Protein AF-W2PVA3-F1 (afdb_monomer_lite)

pLDDT: mean 72.66, std 7.67, range [53.28, 83.62]

Foldseek 3Di:
DLVVDDPVVLVCLQPPVNVPPDHDCDHPVND

InterPro domains:
  IPR008701 Necrosis inducing protein [PF05630] (1-30)

Structure (mmCIF, N/CA/C/O backbon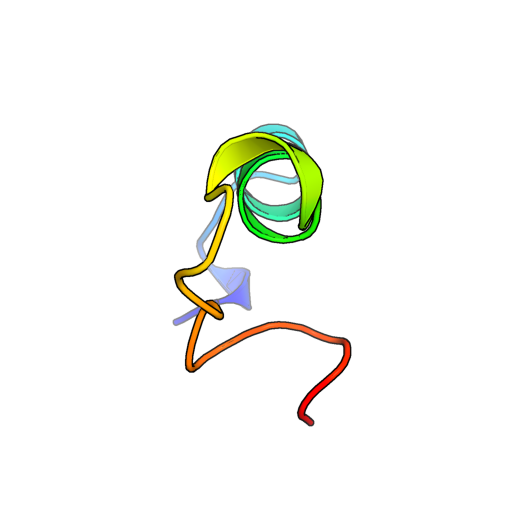e):
data_AF-W2PVA3-F1
#
_entry.id   AF-W2PVA3-F1
#
loop_
_atom_site.group_PDB
_atom_site.id
_atom_site.type_symbol
_atom_s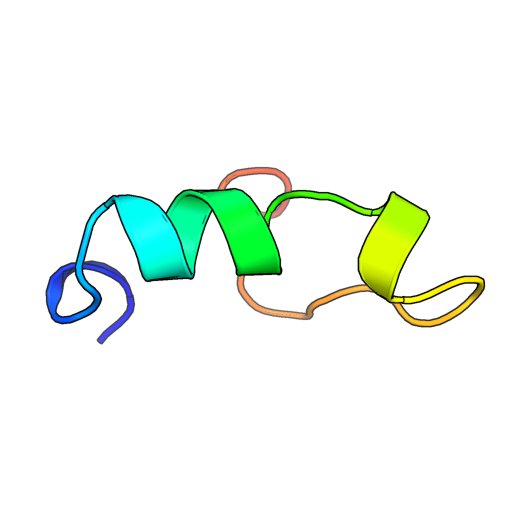ite.label_atom_id
_atom_site.label_alt_id
_atom_site.label_comp_id
_atom_site.label_asym_id
_atom_site.label_entity_id
_atom_site.label_seq_id
_atom_site.pdbx_PDB_ins_code
_atom_site.Cartn_x
_atom_site.Cartn_y
_atom_site.Cartn_z
_atom_site.occupancy
_atom_site.B_iso_or_equiv
_atom_site.auth_seq_id
_atom_site.auth_comp_id
_atom_site.auth_asym_id
_atom_site.auth_atom_id
_atom_site.pdbx_PDB_model_num
ATOM 1 N N . MET A 1 1 ? -6.580 -5.181 11.139 1.00 70.00 1 MET A N 1
ATOM 2 C CA . MET A 1 1 ? -5.104 -5.337 11.153 1.00 70.00 1 MET A CA 1
ATOM 3 C C . MET A 1 1 ? -4.428 -4.260 10.304 1.00 70.00 1 MET A C 1
ATOM 5 O O . MET A 1 1 ? -3.505 -3.640 10.803 1.00 70.00 1 MET A O 1
ATOM 9 N N . TRP A 1 2 ? -4.934 -3.936 9.107 1.00 74.81 2 TRP A N 1
ATOM 10 C CA . TRP A 1 2 ? -4.503 -2.767 8.314 1.00 74.81 2 TRP A CA 1
ATOM 11 C C . TRP A 1 2 ? -4.650 -1.419 9.047 1.00 74.81 2 TRP A C 1
ATOM 13 O O . TRP A 1 2 ? -3.734 -0.603 9.062 1.00 74.81 2 TRP A O 1
ATOM 23 N N . GLU A 1 3 ? -5.752 -1.238 9.779 1.00 75.25 3 GLU A N 1
ATOM 24 C CA . GLU A 1 3 ? -5.999 -0.038 10.596 1.00 75.25 3 GLU A CA 1
ATOM 25 C C . GLU A 1 3 ? -5.022 0.152 11.771 1.00 75.25 3 GLU A C 1
ATOM 27 O O . GLU A 1 3 ? -4.959 1.233 12.345 1.00 75.25 3 GLU A O 1
ATOM 32 N N . GLN A 1 4 ? -4.239 -0.874 12.133 1.00 81.75 4 GLN A N 1
ATOM 33 C CA . GLN A 1 4 ? -3.207 -0.754 13.173 1.00 81.75 4 GLN A CA 1
ATOM 34 C C . GLN A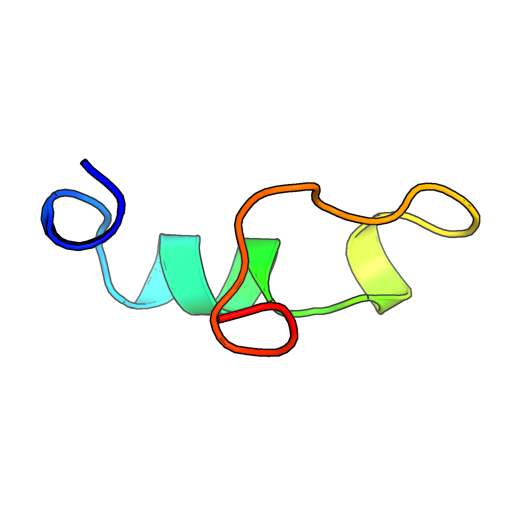 1 4 ? -1.897 -0.166 12.632 1.00 81.75 4 GLN A C 1
ATOM 36 O O . GLN A 1 4 ? -1.017 0.195 13.411 1.00 81.75 4 GLN A O 1
ATOM 41 N N . LEU A 1 5 ? -1.749 -0.080 11.308 1.00 79.62 5 LEU A N 1
ATOM 42 C CA . LEU A 1 5 ? -0.591 0.538 10.682 1.00 79.62 5 LEU A CA 1
ATOM 43 C C . LEU A 1 5 ? -0.705 2.057 10.741 1.00 79.62 5 LEU A C 1
ATOM 45 O O . LEU A 1 5 ? -1.781 2.628 10.539 1.00 79.62 5 LEU A O 1
ATOM 49 N N . THR A 1 6 ? 0.436 2.699 10.973 1.00 83.62 6 THR A N 1
ATOM 50 C CA . THR A 1 6 ? 0.571 4.152 10.870 1.00 83.62 6 THR A CA 1
ATOM 51 C C . THR A 1 6 ? 0.336 4.608 9.434 1.00 83.62 6 THR A C 1
ATOM 53 O O . THR A 1 6 ? 0.628 3.873 8.487 1.00 83.62 6 THR A O 1
ATOM 56 N N . ASP A 1 7 ? -0.140 5.840 9.261 1.00 81.94 7 ASP A N 1
ATOM 57 C CA . ASP A 1 7 ? -0.483 6.382 7.939 1.00 81.94 7 ASP A CA 1
ATOM 58 C C . ASP A 1 7 ? 0.708 6.351 6.968 1.00 81.94 7 ASP A C 1
ATOM 60 O O . ASP A 1 7 ? 0.552 6.015 5.797 1.00 81.94 7 ASP A O 1
ATOM 64 N N . ALA A 1 8 ? 1.923 6.588 7.474 1.00 83.31 8 ALA A N 1
ATOM 65 C CA . ALA A 1 8 ? 3.156 6.468 6.696 1.00 83.31 8 ALA A CA 1
ATOM 66 C C . ALA A 1 8 ? 3.403 5.035 6.191 1.00 83.31 8 ALA A C 1
ATOM 68 O O . ALA A 1 8 ? 3.841 4.839 5.060 1.00 83.31 8 ALA A O 1
ATOM 69 N N . SER A 1 9 ? 3.087 4.030 7.011 1.00 81.00 9 SER A N 1
ATOM 70 C CA . SER A 1 9 ? 3.221 2.623 6.629 1.00 81.00 9 SER A CA 1
ATOM 71 C C . SER A 1 9 ? 2.170 2.234 5.591 1.00 81.00 9 SER A C 1
ATOM 73 O O . SER A 1 9 ? 2.505 1.552 4.629 1.00 81.00 9 SER A O 1
ATOM 75 N N . ARG A 1 10 ? 0.922 2.713 5.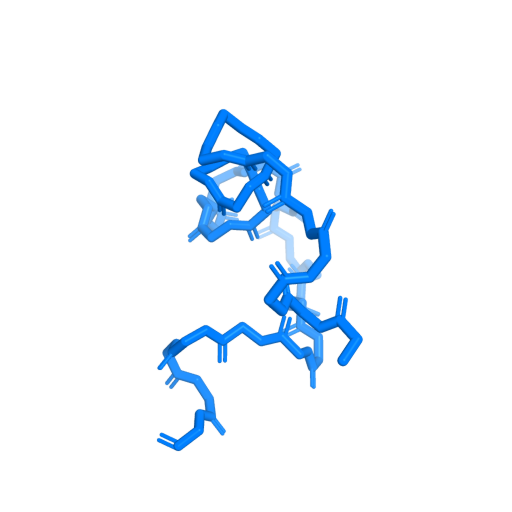719 1.00 80.50 10 ARG A N 1
ATOM 76 C CA . ARG A 1 10 ? -0.115 2.481 4.697 1.00 80.50 10 ARG A CA 1
ATOM 77 C C . ARG A 1 10 ? 0.243 3.140 3.369 1.00 80.50 10 ARG A C 1
ATOM 79 O O . ARG A 1 10 ? 0.140 2.491 2.340 1.00 80.50 10 ARG A O 1
ATOM 86 N N . ALA A 1 11 ? 0.742 4.376 3.384 1.00 81.31 11 ALA A N 1
ATOM 87 C CA . ALA A 1 11 ? 1.182 5.068 2.172 1.00 81.31 11 ALA A CA 1
ATOM 88 C C . ALA A 1 11 ? 2.352 4.349 1.474 1.00 81.31 11 ALA A C 1
ATOM 90 O O . ALA A 1 11 ? 2.361 4.222 0.252 1.00 81.31 11 ALA A O 1
ATOM 91 N N . ALA A 1 12 ? 3.315 3.833 2.244 1.00 81.25 12 ALA A N 1
ATOM 92 C CA . ALA A 1 12 ? 4.433 3.069 1.697 1.00 81.25 12 ALA A CA 1
ATOM 93 C C . ALA A 1 12 ? 3.986 1.724 1.098 1.00 81.25 12 ALA A C 1
ATOM 95 O O . ALA A 1 12 ? 4.486 1.324 0.049 1.00 81.25 12 ALA A O 1
ATOM 96 N N . LEU A 1 13 ? 3.041 1.039 1.742 1.00 79.25 13 LEU A N 1
ATOM 97 C CA . LEU A 1 13 ? 2.518 -0.245 1.272 1.00 79.25 13 LEU A CA 1
ATOM 98 C C . LEU A 1 13 ? 1.501 -0.096 0.122 1.00 79.25 13 LEU A C 1
ATOM 100 O O . LEU A 1 13 ? 1.400 -0.998 -0.701 1.00 79.25 13 LEU A O 1
ATOM 104 N N . ASN A 1 14 ? 0.792 1.033 0.027 1.00 69.75 14 ASN A N 1
ATOM 105 C CA . ASN A 1 14 ? -0.142 1.337 -1.068 1.00 69.75 14 ASN A CA 1
ATOM 106 C C . ASN A 1 14 ? 0.557 1.827 -2.349 1.00 69.75 14 ASN A C 1
ATOM 108 O O . ASN A 1 14 ? -0.078 1.902 -3.395 1.00 69.75 14 ASN A O 1
ATOM 112 N N . SER A 1 15 ? 1.845 2.171 -2.303 1.00 76.12 15 SER A N 1
ATOM 113 C CA . SER A 1 15 ? 2.587 2.551 -3.507 1.00 76.12 15 SER A CA 1
ATOM 114 C C . SER A 1 15 ? 3.031 1.302 -4.270 1.00 76.12 15 SER A C 1
ATOM 116 O O . SER A 1 15 ? 3.970 0.613 -3.864 1.00 76.12 15 SER A O 1
ATOM 118 N N . SER A 1 16 ? 2.366 1.011 -5.388 1.00 63.31 16 SER A N 1
ATOM 119 C CA . SER A 1 16 ? 2.676 -0.124 -6.269 1.00 63.31 16 SER A CA 1
ATOM 120 C C . SER A 1 16 ? 4.085 -0.056 -6.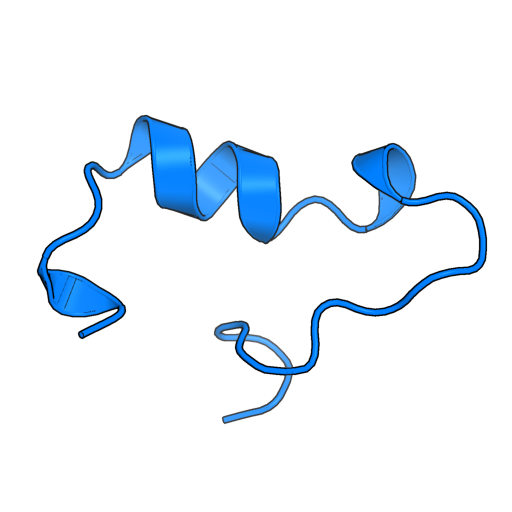879 1.00 63.31 16 SER A C 1
ATOM 122 O O . SER A 1 16 ? 4.689 -1.096 -7.150 1.00 63.31 16 SER A O 1
ATOM 124 N N . ASP A 1 17 ? 4.669 1.142 -6.972 1.00 69.69 17 ASP A N 1
ATOM 125 C CA . ASP A 1 17 ? 6.053 1.356 -7.413 1.00 69.69 17 ASP A CA 1
ATOM 126 C C . ASP A 1 17 ? 7.089 0.721 -6.468 1.00 69.69 17 ASP A C 1
ATOM 128 O O . ASP A 1 17 ? 8.183 0.353 -6.901 1.00 69.69 17 ASP A O 1
ATOM 132 N N . ASN A 1 18 ? 6.753 0.527 -5.185 1.00 65.25 18 ASN A N 1
ATOM 133 C CA . ASN A 1 18 ? 7.673 -0.053 -4.200 1.00 65.25 18 ASN A CA 1
ATOM 134 C C . ASN A 1 18 ? 7.876 -1.565 -4.367 1.00 65.25 18 ASN A C 1
ATOM 136 O O . ASN A 1 18 ? 8.804 -2.130 -3.787 1.00 65.25 18 ASN A O 1
ATOM 140 N N . PHE A 1 19 ? 7.027 -2.228 -5.153 1.00 76.19 19 PHE A N 1
ATOM 141 C CA . PHE A 1 19 ? 6.992 -3.688 -5.242 1.00 76.19 19 PHE A CA 1
ATOM 142 C C . PHE A 1 19 ? 7.286 -4.226 -6.649 1.00 76.19 19 PHE A C 1
ATOM 144 O O . PHE A 1 19 ? 7.376 -5.442 -6.845 1.00 76.19 19 PHE A O 1
ATOM 151 N N . GLY A 1 20 ? 7.509 -3.344 -7.629 1.00 74.31 20 GLY A N 1
ATOM 152 C CA . GLY A 1 20 ? 7.896 -3.701 -8.994 1.00 74.31 20 GLY A CA 1
ATOM 153 C C . GLY A 1 20 ? 6.833 -4.528 -9.726 1.00 74.31 20 GLY A C 1
ATOM 154 O O . GLY A 1 20 ? 5.986 -3.981 -10.418 1.00 74.31 20 GLY A O 1
ATOM 155 N N . ARG A 1 21 ? 6.903 -5.863 -9.617 1.00 70.50 21 ARG A N 1
ATOM 156 C CA . ARG A 1 21 ? 5.923 -6.822 -10.178 1.00 70.50 21 ARG A CA 1
ATOM 157 C C . ARG A 1 21 ? 5.089 -7.549 -9.117 1.00 70.50 21 ARG A C 1
ATOM 159 O O . ARG A 1 21 ? 4.222 -8.339 -9.482 1.00 70.50 21 ARG A O 1
ATOM 166 N N . ALA A 1 22 ? 5.387 -7.357 -7.835 1.00 72.56 22 ALA A N 1
ATOM 167 C CA . ALA A 1 22 ? 4.622 -7.954 -6.750 1.00 72.56 22 ALA A CA 1
ATOM 168 C C . ALA A 1 22 ? 3.460 -7.027 -6.372 1.00 72.56 22 ALA A C 1
ATOM 170 O O . ALA A 1 22 ? 3.657 -5.834 -6.179 1.00 72.56 22 ALA A O 1
ATOM 171 N N . GLU A 1 23 ? 2.250 -7.571 -6.263 1.00 67.19 23 GLU A N 1
ATOM 172 C CA . GLU A 1 23 ? 1.096 -6.834 -5.743 1.00 67.19 23 GLU A CA 1
ATOM 173 C C . GLU A 1 23 ? 0.931 -7.129 -4.252 1.00 67.19 23 GLU A C 1
ATOM 175 O O . GLU A 1 23 ? 1.070 -8.276 -3.818 1.00 67.19 23 GLU A O 1
ATOM 180 N N . VAL A 1 24 ? 0.616 -6.100 -3.464 1.00 70.81 24 VAL A N 1
ATOM 181 C CA . VAL A 1 24 ? 0.301 -6.270 -2.044 1.00 70.81 24 VAL A CA 1
ATOM 182 C C . VAL A 1 24 ? -1.100 -6.888 -1.932 1.00 70.81 24 VAL A C 1
ATOM 184 O O . VAL A 1 24 ? -2.068 -6.280 -2.383 1.00 70.81 24 VAL A O 1
ATOM 187 N N . PRO A 1 25 ? -1.248 -8.085 -1.332 1.00 67.50 25 PRO A N 1
ATOM 188 C CA . PRO A 1 25 ? -2.524 -8.808 -1.310 1.00 67.50 25 PRO A CA 1
ATOM 189 C C . PRO A 1 25 ? -3.523 -8.271 -0.269 1.00 67.50 25 PRO A C 1
ATOM 191 O O . PRO A 1 25 ? -4.605 -8.826 -0.107 1.00 67.50 25 PRO A O 1
ATOM 194 N N . PHE A 1 26 ? -3.154 -7.212 0.453 1.00 68.19 26 PHE A N 1
ATOM 195 C CA . PHE A 1 26 ? -3.992 -6.479 1.396 1.00 68.19 26 PHE A CA 1
ATOM 196 C C . PHE A 1 26 ? -3.659 -4.982 1.274 1.00 68.19 26 PHE A C 1
ATOM 198 O O . PHE A 1 26 ? -2.749 -4.474 1.920 1.00 68.19 26 PHE A O 1
ATOM 205 N N . SER A 1 27 ? -4.354 -4.280 0.388 1.00 66.00 27 SER A N 1
ATOM 206 C CA . SER A 1 27 ? -4.239 -2.830 0.203 1.00 66.00 27 SER A CA 1
ATOM 207 C C . SER A 1 27 ? -5.628 -2.234 -0.006 1.00 66.00 27 SER A C 1
ATOM 209 O O . SER A 1 27 ? -6.560 -2.958 -0.364 1.00 66.00 27 SER A O 1
ATOM 211 N N . ASP A 1 28 ? -5.764 -0.920 0.195 1.00 65.62 28 ASP A N 1
ATOM 212 C CA . ASP A 1 28 ? -7.049 -0.220 0.013 1.00 65.62 28 ASP A CA 1
ATOM 213 C C . ASP A 1 28 ? -7.548 -0.285 -1.449 1.00 65.62 28 ASP A C 1
ATOM 215 O O . ASP A 1 28 ? -8.739 -0.171 -1.715 1.00 65.62 28 ASP A O 1
ATOM 219 N N . GLU A 1 29 ? -6.653 -0.509 -2.418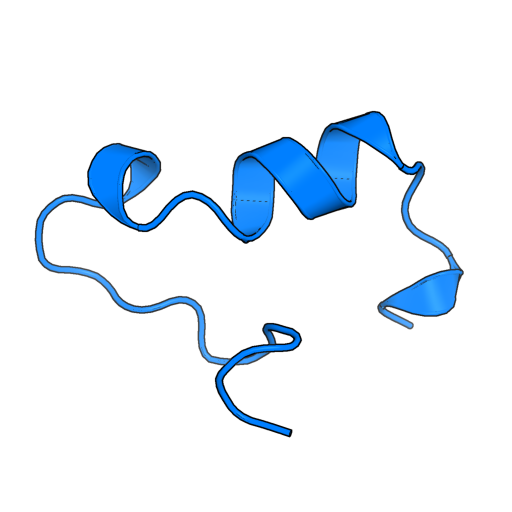 1.00 65.06 29 GLU A N 1
ATOM 220 C CA . GLU A 1 29 ? -7.003 -0.700 -3.837 1.00 65.06 29 GLU A CA 1
ATOM 221 C C . GLU A 1 29 ? -7.659 -2.059 -4.141 1.00 65.06 29 GLU A C 1
ATOM 223 O O . GLU A 1 29 ? -8.228 -2.242 -5.217 1.00 65.06 29 GLU A O 1
ATOM 228 N N . LYS A 1 30 ? -7.553 -3.036 -3.233 1.00 57.44 30 LYS A N 1
ATOM 229 C CA . LYS A 1 30 ? -8.053 -4.409 -3.427 1.00 57.44 30 LYS A CA 1
ATOM 230 C C . LYS A 1 30 ? -9.206 -4.769 -2.479 1.00 57.44 30 LYS A C 1
ATOM 232 O O . LYS A 1 30 ? -9.607 -5.934 -2.451 1.00 57.44 30 LYS A O 1
ATOM 237 N N . SER A 1 31 ? -9.712 -3.801 -1.714 1.00 53.28 31 SER A N 1
ATOM 238 C CA . SER A 1 31 ? -10.854 -3.935 -0.794 1.00 53.28 31 SER A CA 1
ATOM 239 C C . SER A 1 31 ? -12.178 -3.490 -1.399 1.00 53.28 31 SER A C 1
ATOM 241 O O . SER A 1 31 ? -12.171 -2.471 -2.123 1.00 53.28 31 SER A O 1
#

Secondary structure (DSSP, 8-state):
-GGGS-HHHHHHHH-GGGTTTPPPSSSGGG-

Radius of gyration: 9.16 Å; chains: 1; bounding box: 19×15×23 Å

Sequence (31 aa):
MWEQLTDASRAALNSSDNFGRAEVPFSDEKS

Organism: Phytophthora nicotianae (strain INRA-310) (NCBI:txid761204)